Protein AF-A0A2G6EYN7-F1 (afdb_monomer_lite)

Secondary structure (DSSP, 8-state):
--HHHHHHHHHHHHHHHHHHHIIIIIHHHHHHHHHHHHHHHHTT--GGGTTSTHHHHHHHHHHHHH-TT-EEEETTTEEEE--S--S--TTTTSS--

Structure (mmCIF, N/CA/C/O backbone):
data_AF-A0A2G6EYN7-F1
#
_entry.id   AF-A0A2G6EYN7-F1
#
loop_
_atom_site.group_PDB
_atom_site.id
_atom_site.type_symbol
_atom_site.label_atom_id
_atom_site.label_alt_id
_atom_site.label_comp_id
_atom_site.label_asym_id
_atom_site.label_entity_id
_atom_site.label_seq_id
_atom_site.pdbx_PDB_ins_code
_atom_site.Cartn_x
_atom_site.Cartn_y
_atom_site.Cartn_z
_atom_site.occupancy
_atom_site.B_iso_or_equiv
_atom_site.auth_seq_id
_atom_site.auth_comp_id
_atom_site.auth_asym_id
_atom_site.auth_atom_id
_atom_site.pdbx_PDB_model_num
ATOM 1 N N . MET A 1 1 ? 28.462 -6.771 -36.468 1.00 52.75 1 MET A N 1
ATOM 2 C CA . MET A 1 1 ? 27.459 -6.221 -35.531 1.00 52.75 1 MET A CA 1
ATOM 3 C C . MET A 1 1 ? 28.182 -5.933 -34.234 1.00 52.75 1 MET A C 1
ATOM 5 O O . MET A 1 1 ? 28.514 -6.865 -33.512 1.00 52.75 1 MET A O 1
ATOM 9 N N . ASP A 1 2 ? 28.548 -4.672 -34.019 1.00 54.00 2 ASP A N 1
ATOM 10 C CA . ASP A 1 2 ? 29.436 -4.282 -32.928 1.00 54.00 2 ASP A CA 1
ATOM 11 C C . ASP A 1 2 ? 28.821 -4.565 -31.557 1.00 54.00 2 ASP A C 1
ATOM 13 O O . ASP A 1 2 ? 27.654 -4.264 -31.305 1.00 54.00 2 ASP A O 1
ATOM 17 N N . SER A 1 3 ? 29.651 -5.099 -30.658 1.00 61.66 3 SER A N 1
ATOM 18 C CA . SER A 1 3 ? 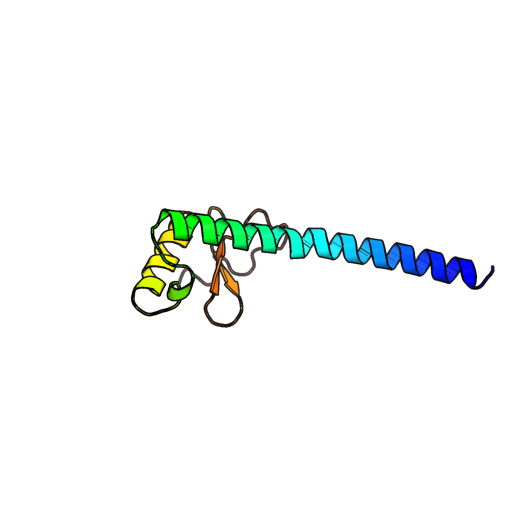29.366 -5.396 -29.242 1.00 61.66 3 SER A CA 1
ATOM 19 C C . SER A 1 3 ? 28.719 -4.224 -28.473 1.00 61.66 3 SER A C 1
ATOM 21 O O . SER A 1 3 ? 28.128 -4.408 -27.412 1.00 61.66 3 SER A O 1
ATOM 23 N N . SER A 1 4 ? 28.788 -3.005 -29.011 1.00 65.81 4 SER A N 1
ATOM 24 C CA . SER A 1 4 ? 28.122 -1.816 -28.472 1.00 65.81 4 SER A CA 1
ATOM 25 C C . SER A 1 4 ? 26.601 -1.809 -28.682 1.00 65.81 4 SER A C 1
ATOM 27 O O . SER A 1 4 ? 25.873 -1.380 -27.788 1.00 65.81 4 SER A O 1
ATOM 29 N N . TYR A 1 5 ? 26.085 -2.319 -29.806 1.00 68.94 5 TYR A N 1
ATOM 30 C CA . TYR A 1 5 ? 24.644 -2.280 -30.110 1.00 68.94 5 TYR A CA 1
ATOM 31 C C . TYR A 1 5 ? 23.833 -3.271 -29.264 1.00 68.94 5 TYR A C 1
ATOM 33 O O . TYR A 1 5 ? 22.712 -2.972 -28.844 1.00 68.94 5 TYR A O 1
ATOM 41 N N . THR A 1 6 ? 24.410 -4.432 -28.951 1.00 72.19 6 THR A N 1
ATOM 42 C CA . THR A 1 6 ? 23.803 -5.425 -28.050 1.00 72.19 6 THR A CA 1
ATOM 43 C C . THR A 1 6 ? 23.734 -4.928 -26.607 1.00 72.19 6 THR A C 1
ATOM 45 O O . THR A 1 6 ? 22.762 -5.199 -25.909 1.00 72.19 6 THR A O 1
ATOM 48 N N . LYS A 1 7 ? 24.711 -4.129 -26.159 1.00 75.00 7 LYS A N 1
ATOM 49 C CA . LYS A 1 7 ? 24.675 -3.500 -24.828 1.00 75.00 7 LYS A CA 1
ATOM 50 C C . LYS A 1 7 ? 23.578 -2.443 -24.735 1.00 75.00 7 LYS A C 1
ATOM 52 O O . LYS A 1 7 ? 22.816 -2.448 -23.776 1.00 75.00 7 LYS A O 1
ATOM 57 N N . ILE A 1 8 ? 23.469 -1.564 -25.732 1.00 81.81 8 ILE A N 1
ATOM 58 C CA . ILE A 1 8 ? 22.461 -0.490 -25.744 1.00 81.81 8 ILE A CA 1
ATOM 59 C C . ILE A 1 8 ? 21.041 -1.071 -25.753 1.00 81.81 8 ILE A C 1
ATOM 61 O O . ILE A 1 8 ? 20.191 -0.640 -24.979 1.00 81.81 8 ILE A O 1
ATOM 65 N N . THR A 1 9 ? 20.789 -2.088 -26.578 1.00 82.31 9 THR A N 1
ATOM 66 C CA . THR A 1 9 ? 19.479 -2.758 -26.630 1.00 82.31 9 THR A CA 1
ATOM 67 C C . THR A 1 9 ? 19.137 -3.478 -25.324 1.00 82.31 9 THR A C 1
ATOM 69 O O . THR A 1 9 ? 18.002 -3.368 -24.862 1.00 82.31 9 THR A O 1
ATOM 72 N N . ALA A 1 10 ? 20.108 -4.126 -24.671 1.00 84.69 10 ALA A N 1
ATOM 73 C CA . ALA A 1 10 ? 19.909 -4.727 -23.352 1.00 84.69 10 ALA A CA 1
ATOM 74 C C . ALA A 1 10 ? 19.534 -3.689 -22.276 1.00 84.69 10 ALA A C 1
ATOM 76 O O . ALA A 1 10 ? 18.631 -3.938 -21.479 1.00 84.69 10 ALA A O 1
ATOM 77 N N . TRP A 1 11 ? 20.160 -2.505 -22.280 1.00 87.94 11 TRP A N 1
ATOM 78 C CA . TRP A 1 11 ? 19.811 -1.416 -21.357 1.00 87.94 11 TRP A CA 1
ATOM 79 C C . TRP A 1 11 ? 18.395 -0.883 -21.580 1.00 87.94 11 TRP A C 1
ATOM 81 O O . TRP A 1 11 ? 17.668 -0.666 -20.613 1.00 87.94 11 TRP A O 1
ATOM 91 N N . ILE A 1 12 ? 17.976 -0.715 -22.836 1.00 88.12 12 ILE A N 1
ATOM 92 C CA . ILE A 1 12 ? 16.612 -0.274 -23.163 1.00 88.12 12 ILE A CA 1
ATOM 93 C C . ILE A 1 12 ? 15.587 -1.301 -22.668 1.00 88.12 12 ILE A C 1
ATOM 95 O O . ILE A 1 12 ? 14.607 -0.926 -22.026 1.00 88.12 12 ILE A O 1
ATOM 99 N N . PHE A 1 13 ? 15.833 -2.593 -22.905 1.00 86.75 13 PHE A N 1
ATOM 100 C CA . PHE A 1 13 ? 14.972 -3.664 -22.398 1.00 86.75 13 PHE A CA 1
ATOM 101 C C . PHE A 1 13 ? 14.908 -3.686 -20.870 1.00 86.75 13 PHE A C 1
ATOM 103 O O . PHE A 1 13 ? 13.828 -3.844 -20.307 1.00 86.75 13 PHE A O 1
ATOM 110 N N . PHE A 1 14 ? 16.040 -3.487 -20.196 1.00 88.88 14 PHE A N 1
ATOM 111 C CA . PHE A 1 14 ? 16.086 -3.421 -18.740 1.00 88.88 14 PHE A CA 1
ATOM 112 C C . PHE A 1 14 ? 15.267 -2.243 -18.194 1.00 88.88 14 PHE A C 1
ATOM 114 O O . PHE A 1 14 ? 14.449 -2.429 -17.298 1.00 88.88 14 PHE A O 1
ATOM 121 N N . ILE A 1 15 ? 15.413 -1.047 -18.776 1.00 89.88 15 ILE A N 1
ATOM 122 C CA . ILE A 1 15 ? 14.638 0.139 -18.380 1.00 89.88 15 ILE A CA 1
ATOM 123 C C . ILE A 1 15 ? 13.140 -0.088 -18.610 1.00 89.88 15 ILE A C 1
ATOM 125 O O . ILE A 1 15 ? 12.332 0.233 -17.738 1.00 89.88 15 ILE A O 1
ATOM 129 N N . ALA A 1 16 ? 12.763 -0.675 -19.749 1.00 86.00 16 ALA A N 1
ATOM 130 C CA . ALA A 1 16 ? 11.372 -1.003 -20.045 1.00 86.00 16 ALA A CA 1
ATOM 131 C C . ALA A 1 16 ? 10.792 -1.998 -19.026 1.00 86.00 16 ALA A C 1
ATOM 133 O O . ALA A 1 16 ? 9.689 -1.789 -18.523 1.00 86.00 16 ALA A O 1
ATOM 134 N N . LEU A 1 17 ? 11.550 -3.036 -18.659 1.00 88.38 17 LEU A N 1
ATOM 135 C CA . LEU A 1 17 ? 11.153 -3.994 -17.627 1.00 88.38 17 LEU A CA 1
ATOM 136 C C . LEU A 1 17 ? 10.965 -3.303 -16.268 1.00 88.38 17 LEU A C 1
ATOM 138 O O . LEU A 1 17 ? 9.944 -3.504 -15.613 1.00 88.38 17 LEU A O 1
ATOM 142 N N . CYS A 1 18 ? 11.911 -2.453 -15.859 1.00 86.06 18 CYS A N 1
ATOM 143 C CA . CYS A 1 18 ? 11.802 -1.677 -14.625 1.00 86.06 18 CYS A CA 1
ATOM 144 C C . CYS A 1 18 ? 10.561 -0.778 -14.618 1.00 86.06 18 CYS A C 1
ATOM 146 O O . CYS A 1 18 ? 9.903 -0.670 -13.586 1.00 86.06 18 CYS A O 1
ATOM 148 N N . PHE A 1 19 ? 10.219 -0.165 -15.754 1.00 86.06 19 PHE A N 1
ATOM 149 C CA . PHE A 1 19 ? 9.029 0.675 -15.872 1.00 86.06 19 PHE A CA 1
ATOM 150 C C . PHE A 1 19 ? 7.738 -0.132 -15.694 1.00 86.06 19 PHE A C 1
ATOM 152 O O . PHE A 1 19 ? 6.860 0.283 -14.942 1.00 86.06 19 PHE A O 1
ATOM 159 N N . VAL A 1 20 ? 7.646 -1.316 -16.311 1.00 82.25 20 VAL A N 1
ATOM 160 C CA . VAL A 1 20 ? 6.498 -2.222 -16.136 1.00 82.25 20 VAL A CA 1
ATOM 161 C C . VAL A 1 20 ? 6.368 -2.661 -14.678 1.00 82.25 20 VAL A C 1
ATOM 163 O O . VAL A 1 20 ? 5.273 -2.632 -14.127 1.00 82.25 20 VAL A O 1
ATOM 166 N N . VAL A 1 21 ? 7.476 -3.021 -14.022 1.00 80.25 21 VAL A N 1
ATOM 167 C CA . VAL A 1 21 ? 7.464 -3.395 -12.599 1.00 80.25 21 VAL A CA 1
ATOM 168 C C . VAL A 1 21 ? 7.038 -2.215 -11.721 1.00 80.25 21 VAL A C 1
ATOM 170 O O . VAL A 1 21 ? 6.242 -2.382 -10.7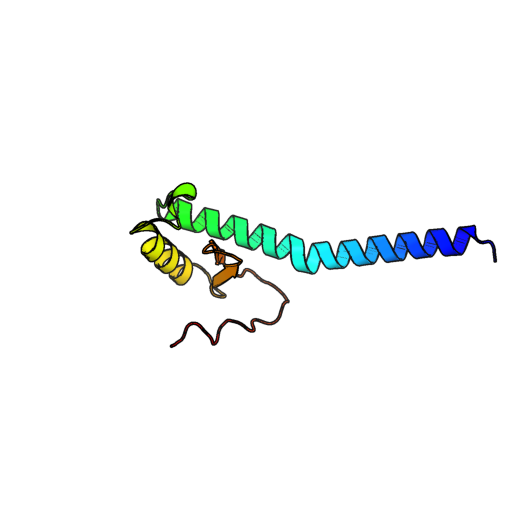97 1.00 80.25 21 VAL A O 1
ATOM 173 N N . PHE A 1 22 ? 7.532 -1.013 -12.010 1.00 78.44 22 PHE A N 1
ATOM 174 C CA . PHE A 1 22 ? 7.167 0.188 -11.267 1.00 78.44 22 PHE A CA 1
ATOM 175 C C . PHE A 1 22 ? 5.669 0.500 -11.383 1.00 78.44 22 PHE A C 1
ATOM 177 O O . PHE A 1 22 ? 5.005 0.707 -10.365 1.00 78.44 22 PHE A O 1
ATOM 184 N N . ASP A 1 23 ? 5.125 0.496 -12.599 1.00 78.62 23 ASP A N 1
ATOM 185 C CA . ASP A 1 23 ? 3.716 0.816 -12.830 1.00 78.62 23 ASP A CA 1
ATOM 186 C C . ASP A 1 23 ? 2.782 -0.284 -12.291 1.00 78.62 23 ASP A C 1
ATOM 188 O O . ASP A 1 23 ? 1.772 0.028 -11.664 1.00 78.62 23 ASP A O 1
ATOM 192 N N . ALA A 1 24 ? 3.156 -1.562 -12.428 1.00 71.31 24 ALA A N 1
ATOM 193 C CA . ALA A 1 24 ? 2.324 -2.685 -11.993 1.00 71.31 24 ALA A CA 1
ATOM 194 C C . ALA A 1 24 ? 2.369 -2.969 -10.481 1.00 71.31 24 ALA A C 1
ATOM 196 O O . ALA A 1 24 ? 1.392 -3.489 -9.945 1.00 71.31 24 ALA A O 1
ATOM 197 N N . PHE A 1 25 ? 3.470 -2.657 -9.785 1.00 70.50 25 PHE A N 1
ATOM 198 C CA . PHE A 1 25 ? 3.639 -3.019 -8.368 1.00 70.50 25 PHE A CA 1
ATOM 199 C C . PHE A 1 25 ? 3.844 -1.814 -7.452 1.00 70.50 25 PHE A C 1
ATOM 201 O O . PHE A 1 25 ? 3.170 -1.695 -6.431 1.00 70.50 25 PHE A O 1
ATOM 208 N N . VAL A 1 26 ? 4.747 -0.894 -7.801 1.00 74.38 26 VAL A N 1
ATOM 209 C CA . VAL A 1 26 ? 5.127 0.209 -6.899 1.00 74.38 26 VAL A CA 1
ATOM 210 C C . VAL A 1 26 ? 4.019 1.254 -6.809 1.00 74.38 26 VAL A C 1
ATOM 212 O O . VAL A 1 26 ? 3.659 1.700 -5.719 1.00 74.38 26 VAL A O 1
ATOM 215 N N . ARG A 1 27 ? 3.443 1.628 -7.952 1.00 73.94 27 ARG A N 1
ATOM 216 C CA . ARG A 1 27 ? 2.381 2.632 -8.036 1.00 73.94 27 ARG A CA 1
ATOM 217 C C . ARG A 1 27 ? 1.094 2.239 -7.290 1.00 73.94 27 ARG A C 1
ATOM 219 O O . ARG A 1 27 ? 0.647 3.048 -6.471 1.00 73.94 27 ARG A O 1
ATOM 226 N N . PRO A 1 28 ? 0.504 1.041 -7.492 1.00 70.69 28 PRO A N 1
ATOM 227 C CA . PRO A 1 28 ? -0.689 0.642 -6.743 1.00 70.69 28 PRO A CA 1
ATOM 228 C C . PRO A 1 28 ? -0.397 0.472 -5.250 1.00 70.69 28 PRO A C 1
ATOM 230 O O . PRO A 1 28 ? -1.239 0.819 -4.424 1.00 70.69 28 PRO A O 1
ATOM 233 N N . TYR A 1 29 ? 0.810 0.026 -4.884 1.00 72.31 29 TYR A N 1
ATOM 234 C CA . TYR A 1 29 ? 1.214 -0.079 -3.483 1.00 72.31 29 TYR A CA 1
ATOM 235 C C . TYR A 1 29 ? 1.285 1.289 -2.787 1.00 72.31 29 TYR A C 1
ATOM 237 O O . TYR A 1 29 ? 0.728 1.479 -1.704 1.00 72.31 29 TYR A O 1
ATOM 245 N N . ALA A 1 30 ? 1.909 2.282 -3.426 1.00 75.19 30 ALA A N 1
ATOM 246 C CA . ALA A 1 30 ? 1.971 3.640 -2.891 1.00 75.19 30 ALA A CA 1
ATOM 247 C C . ALA A 1 30 ? 0.571 4.263 -2.739 1.00 75.19 30 ALA A C 1
ATOM 249 O O . ALA A 1 30 ? 0.293 4.922 -1.733 1.00 75.19 30 ALA A O 1
ATOM 250 N N . ALA A 1 31 ? -0.324 4.011 -3.700 1.00 76.12 31 ALA A N 1
ATOM 251 C CA . ALA A 1 31 ? -1.712 4.454 -3.629 1.00 76.12 31 ALA A CA 1
ATOM 252 C C . ALA A 1 31 ? -2.449 3.800 -2.444 1.00 76.12 31 ALA A C 1
ATOM 254 O O . ALA A 1 31 ? -3.003 4.513 -1.606 1.00 76.12 31 ALA A O 1
ATOM 255 N N . ALA A 1 32 ? -2.386 2.466 -2.324 1.00 78.25 32 ALA A N 1
ATOM 256 C CA . ALA A 1 32 ? -2.949 1.675 -1.221 1.00 78.25 32 ALA A CA 1
ATOM 257 C C . ALA A 1 32 ? -2.534 2.198 0.154 1.00 78.25 32 ALA A C 1
ATOM 259 O O . ALA A 1 32 ? -3.357 2.371 1.064 1.00 78.25 32 ALA A O 1
ATOM 260 N N . TYR A 1 33 ? -1.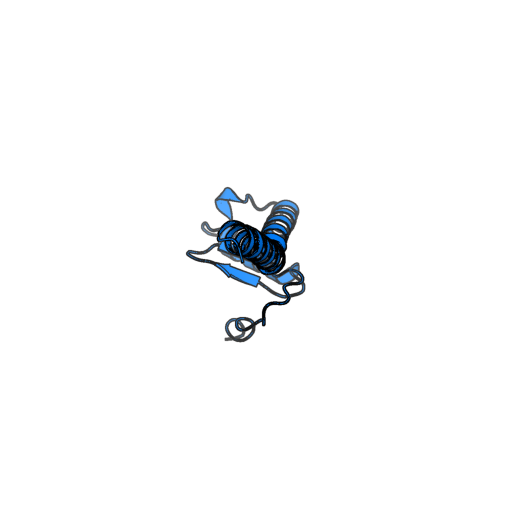249 2.503 0.297 1.00 79.88 33 TYR A N 1
ATOM 261 C CA . TYR A 1 33 ? -0.700 3.034 1.529 1.00 79.88 33 TYR A CA 1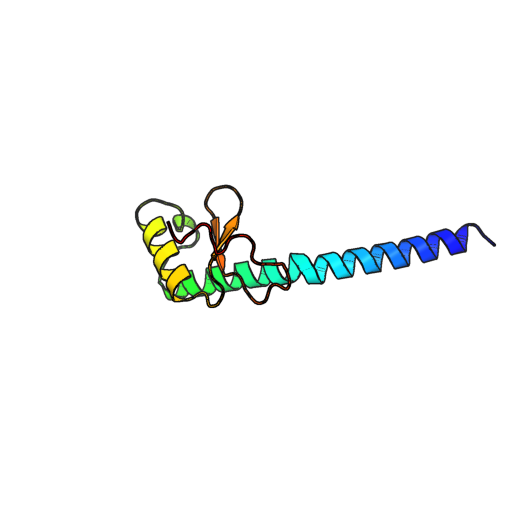
ATOM 262 C C . TYR A 1 33 ? -1.211 4.449 1.844 1.00 79.88 33 TYR A C 1
ATOM 264 O O . TYR A 1 33 ? -1.568 4.735 2.991 1.00 79.88 33 TYR A O 1
ATOM 272 N N . GLY A 1 34 ? -1.297 5.323 0.837 1.00 82.44 34 GLY A N 1
ATOM 273 C CA . GLY A 1 34 ? -1.839 6.675 0.983 1.00 82.44 34 GLY A CA 1
ATOM 274 C C . GLY A 1 34 ? -3.296 6.684 1.450 1.00 82.44 34 GLY A C 1
ATOM 275 O O . GLY A 1 34 ? -3.638 7.387 2.403 1.00 82.44 34 GLY A O 1
ATOM 276 N N . GLU A 1 35 ? -4.136 5.846 0.846 1.00 83.56 35 GLU A N 1
ATOM 277 C CA . GLU A 1 35 ? -5.567 5.796 1.160 1.00 83.56 35 GLU A CA 1
ATOM 278 C C . GLU A 1 35 ? -5.842 5.226 2.552 1.00 83.56 35 GLU A C 1
ATOM 280 O O . GLU A 1 35 ? -6.640 5.768 3.316 1.00 83.56 35 GLU A O 1
ATOM 285 N N . THR A 1 36 ? -5.098 4.190 2.940 1.00 85.25 36 THR A N 1
ATOM 286 C CA . THR A 1 36 ? -5.158 3.624 4.295 1.00 85.25 36 THR A CA 1
ATOM 287 C C . THR A 1 36 ? -4.873 4.696 5.349 1.00 85.25 36 THR A C 1
ATOM 289 O O . THR A 1 36 ? -5.582 4.802 6.351 1.00 85.25 36 THR A O 1
ATOM 292 N N . LYS A 1 37 ? -3.850 5.533 5.121 1.00 86.25 37 LYS A N 1
ATOM 293 C CA . LYS A 1 37 ? -3.529 6.648 6.022 1.00 86.25 37 LYS A CA 1
ATOM 294 C C . LYS A 1 37 ? -4.641 7.688 6.066 1.00 86.25 37 LYS A C 1
ATOM 296 O O . LYS A 1 37 ? -4.949 8.169 7.155 1.00 86.25 37 LYS A O 1
ATOM 301 N N . ARG A 1 38 ? -5.229 8.031 4.915 1.00 86.69 38 ARG A N 1
ATOM 302 C CA . ARG A 1 38 ? -6.346 8.980 4.824 1.00 86.69 38 ARG A CA 1
ATOM 303 C C . ARG A 1 38 ? -7.537 8.500 5.655 1.00 86.69 38 ARG A C 1
ATOM 305 O O . ARG A 1 38 ? -7.970 9.219 6.549 1.00 86.69 38 ARG A O 1
ATOM 312 N N . ILE A 1 39 ? -7.970 7.259 5.443 1.00 87.81 39 ILE A N 1
ATOM 313 C CA . ILE A 1 39 ? -9.110 6.645 6.137 1.00 87.81 39 ILE A CA 1
ATOM 314 C C . ILE A 1 39 ? -8.879 6.561 7.654 1.00 87.81 39 ILE A C 1
ATOM 316 O O . ILE A 1 39 ? -9.746 6.939 8.441 1.00 87.81 39 ILE A O 1
ATOM 320 N N . LEU A 1 40 ? -7.701 6.100 8.093 1.00 87.81 40 LEU A N 1
ATOM 321 C CA . LEU A 1 40 ? -7.397 6.018 9.528 1.00 87.81 40 LEU A CA 1
ATOM 322 C C . LEU A 1 40 ? -7.348 7.403 10.182 1.00 87.81 40 LEU A C 1
ATOM 324 O O . LEU A 1 40 ? -7.829 7.565 11.305 1.00 87.81 40 LEU A O 1
ATOM 328 N N . LYS A 1 41 ? -6.817 8.408 9.477 1.00 89.12 41 LYS A N 1
ATOM 329 C CA . LYS A 1 41 ? -6.786 9.793 9.953 1.00 89.12 41 LYS A CA 1
ATOM 330 C C . LYS A 1 41 ? -8.196 10.375 10.082 1.00 89.12 41 LYS A C 1
ATOM 332 O O . LYS A 1 41 ? -8.489 10.995 11.098 1.00 89.12 41 LYS A O 1
ATOM 337 N N . GLU A 1 42 ? -9.068 10.138 9.104 1.00 88.75 42 GLU A N 1
ATOM 338 C CA . GLU A 1 42 ? -10.479 10.556 9.141 1.00 88.75 42 GLU A CA 1
ATOM 339 C C . GLU A 1 42 ? -11.242 9.917 10.309 1.00 88.75 42 GLU A C 1
ATOM 341 O O . GLU A 1 42 ? -12.065 10.567 10.951 1.00 88.75 42 GLU A O 1
ATOM 346 N N . ALA A 1 43 ? -10.902 8.679 10.669 1.00 86.88 43 ALA A N 1
ATOM 347 C CA . ALA A 1 43 ? -11.469 7.992 11.825 1.00 86.88 43 ALA A CA 1
ATOM 348 C C . ALA A 1 43 ? -10.815 8.345 13.177 1.00 86.88 43 ALA A C 1
ATOM 350 O O . ALA A 1 43 ? -11.129 7.710 14.188 1.00 86.88 43 ALA A O 1
ATOM 351 N N . ASN A 1 44 ? -9.924 9.345 13.222 1.00 89.12 44 ASN A N 1
ATOM 352 C CA . ASN A 1 44 ? -9.150 9.739 14.406 1.00 89.12 44 ASN A CA 1
ATOM 353 C C . ASN A 1 44 ? -8.306 8.597 15.011 1.00 89.12 44 ASN A C 1
ATOM 355 O O . ASN A 1 44 ? -8.115 8.523 16.227 1.00 89.12 44 ASN A O 1
ATOM 359 N N . ILE A 1 45 ? -7.788 7.694 14.174 1.00 86.25 45 ILE A N 1
ATOM 360 C CA . ILE A 1 45 ? -6.908 6.602 14.599 1.00 86.25 45 ILE A CA 1
ATOM 361 C C . ILE A 1 45 ? -5.449 7.004 14.334 1.00 86.25 45 ILE A C 1
ATOM 363 O O . ILE A 1 45 ? -5.059 7.181 13.177 1.00 86.25 45 ILE A O 1
ATOM 367 N N . PRO A 1 46 ? -4.604 7.123 15.375 1.00 84.88 46 PRO A N 1
ATOM 368 C CA . PRO A 1 46 ? -3.187 7.398 15.184 1.00 84.88 46 PRO A CA 1
ATOM 369 C C . PRO A 1 46 ? -2.496 6.217 14.493 1.00 84.88 46 PRO A C 1
ATOM 371 O O . PRO A 1 46 ? -2.575 5.080 14.960 1.00 84.88 46 PRO A O 1
ATOM 374 N N . ILE A 1 47 ? -1.779 6.503 13.400 1.00 81.19 47 ILE A N 1
ATOM 375 C CA . ILE A 1 47 ? -1.116 5.496 12.549 1.00 81.19 47 ILE A CA 1
ATOM 376 C C . ILE A 1 47 ? -0.121 4.657 13.365 1.00 81.19 47 ILE A C 1
ATOM 378 O O . ILE A 1 47 ? -0.090 3.441 13.210 1.00 81.19 47 ILE A O 1
ATOM 382 N N . GLU A 1 48 ? 0.606 5.285 14.292 1.00 82.81 48 GLU A N 1
ATOM 383 C CA . GLU A 1 48 ? 1.562 4.641 15.211 1.00 82.81 48 GLU A CA 1
ATOM 384 C C . GLU A 1 48 ? 0.910 3.549 16.082 1.00 82.81 48 GLU A C 1
ATOM 386 O O . GLU A 1 48 ? 1.551 2.581 16.477 1.00 82.81 48 GLU A O 1
ATOM 391 N N . LYS A 1 49 ? -0.386 3.697 16.396 1.00 80.94 49 LYS A N 1
ATOM 392 C CA . LYS A 1 49 ? -1.132 2.787 17.281 1.00 80.94 49 LYS A CA 1
ATOM 393 C C . LYS A 1 49 ? -2.086 1.870 16.523 1.00 80.94 49 LYS A C 1
ATOM 395 O O . LYS A 1 49 ? -2.775 1.070 17.151 1.00 80.94 49 LYS A O 1
ATOM 400 N N . LYS A 1 50 ? -2.127 1.937 15.184 1.00 75.81 50 LYS A N 1
ATOM 401 C CA . LYS A 1 50 ? -3.094 1.197 14.348 1.00 75.81 50 LYS A CA 1
ATOM 402 C C . LYS A 1 50 ? -3.089 -0.318 14.594 1.00 75.81 50 LYS A C 1
ATOM 404 O O . LYS A 1 50 ? -4.113 -0.959 14.382 1.00 75.81 50 LYS A O 1
ATOM 409 N N . ALA A 1 51 ? -1.952 -0.874 15.023 1.00 75.69 51 ALA A N 1
ATOM 410 C CA . ALA A 1 51 ? -1.751 -2.303 15.266 1.00 75.69 51 ALA A CA 1
ATOM 411 C C . ALA A 1 51 ? -1.792 -2.701 16.758 1.00 75.69 51 ALA A C 1
ATOM 413 O O . ALA A 1 51 ? -1.705 -3.887 17.072 1.00 75.69 51 ALA A O 1
ATOM 414 N N . SER A 1 52 ? -1.933 -1.743 17.683 1.00 79.81 52 SER A N 1
ATOM 415 C CA . SER A 1 52 ? -1.827 -1.983 19.129 1.00 79.81 52 SER A CA 1
ATOM 416 C C . SER A 1 52 ? -3.185 -1.996 19.834 1.00 79.81 52 SER A C 1
ATOM 418 O O . SER A 1 52 ? -3.972 -1.062 19.668 1.00 79.81 52 SER A O 1
ATOM 420 N N . GLY A 1 53 ? -3.423 -3.010 20.673 1.00 82.06 53 GLY A N 1
ATOM 421 C CA . GLY A 1 53 ? -4.581 -3.082 21.577 1.00 82.06 53 GLY A CA 1
ATOM 422 C C . GLY A 1 53 ? -5.925 -2.857 20.875 1.00 82.06 53 GLY A C 1
ATOM 423 O O . GLY A 1 53 ? -6.167 -3.389 19.790 1.00 82.06 53 GLY A O 1
ATOM 424 N N . ASP A 1 54 ? -6.771 -2.021 21.476 1.00 83.25 54 ASP A N 1
ATOM 425 C CA . ASP A 1 54 ? -8.133 -1.721 21.002 1.00 83.25 54 ASP A CA 1
ATOM 426 C C . ASP A 1 54 ? -8.164 -1.025 19.632 1.00 83.25 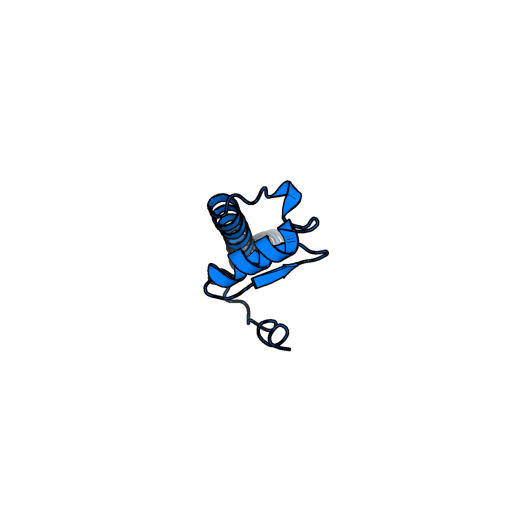54 ASP A C 1
ATOM 428 O O . ASP A 1 54 ? -9.105 -1.185 18.849 1.00 83.25 54 ASP A O 1
ATOM 432 N N . TYR A 1 55 ? -7.102 -0.289 19.289 1.00 82.19 55 TYR A N 1
ATOM 433 C CA . TYR A 1 55 ? -6.998 0.384 17.994 1.00 82.19 55 TYR A CA 1
ATOM 434 C C . TYR A 1 55 ? -6.886 -0.600 16.834 1.00 82.19 55 TYR A C 1
ATOM 436 O O . TYR A 1 55 ? -7.263 -0.240 15.724 1.00 82.19 55 TYR A O 1
ATOM 444 N N . ARG A 1 56 ? -6.434 -1.838 17.075 1.00 81.12 56 ARG A N 1
ATOM 445 C CA . ARG A 1 56 ? -6.335 -2.873 16.040 1.00 81.12 56 ARG A CA 1
ATOM 446 C C . ARG A 1 56 ? -7.701 -3.291 15.506 1.00 81.12 56 ARG A C 1
ATOM 448 O O . ARG A 1 56 ? -7.888 -3.390 14.300 1.00 81.12 56 ARG A O 1
ATOM 455 N N . GLN A 1 57 ? -8.665 -3.548 16.386 1.00 82.56 57 GLN A N 1
ATOM 456 C CA . GLN A 1 57 ? -10.010 -3.925 15.942 1.00 82.56 57 GLN A CA 1
ATOM 457 C C . GLN A 1 57 ? -10.710 -2.742 15.274 1.00 82.56 57 GLN A C 1
ATOM 459 O O . GLN A 1 57 ? -11.354 -2.900 14.238 1.00 82.56 57 GLN A O 1
ATOM 464 N N . ARG A 1 58 ? -10.517 -1.539 15.824 1.00 84.56 58 ARG A N 1
ATOM 465 C CA . ARG A 1 58 ? -11.106 -0.317 15.278 1.00 84.56 58 ARG A CA 1
ATOM 466 C C . ARG A 1 58 ? -10.530 0.046 13.909 1.00 84.56 58 ARG A C 1
ATOM 468 O O . ARG A 1 58 ? -11.289 0.428 13.026 1.00 84.56 58 ARG A O 1
ATOM 475 N N . SER A 1 59 ? -9.220 -0.104 13.711 1.00 84.62 59 SER A N 1
ATOM 476 C CA . SER A 1 59 ? -8.569 0.150 12.422 1.00 84.62 59 SER A CA 1
ATOM 477 C C . SER A 1 59 ? -9.063 -0.825 11.357 1.00 84.62 59 SER A C 1
ATOM 479 O O . SER A 1 59 ? -9.426 -0.382 10.272 1.00 84.62 59 SER A O 1
ATOM 481 N N . ILE A 1 60 ? -9.185 -2.116 11.686 1.00 83.31 60 ILE A N 1
ATOM 482 C CA . ILE A 1 60 ? -9.766 -3.127 10.790 1.00 83.31 60 ILE A CA 1
ATOM 483 C C . ILE A 1 60 ? -11.205 -2.766 10.417 1.00 83.31 60 ILE A C 1
ATOM 485 O O . ILE A 1 60 ? -11.530 -2.757 9.235 1.00 83.31 60 ILE A O 1
ATOM 489 N N . ALA A 1 61 ? -12.056 -2.447 11.396 1.00 84.56 61 ALA A N 1
ATOM 490 C CA . ALA A 1 61 ? -13.465 -2.148 11.149 1.00 84.56 61 ALA A CA 1
ATOM 491 C C . ALA A 1 61 ? -13.651 -0.909 10.258 1.00 84.56 61 ALA A C 1
ATOM 493 O O . ALA A 1 61 ? -14.436 -0.934 9.312 1.00 84.56 61 ALA A O 1
ATOM 494 N N . VAL A 1 62 ? -12.896 0.159 10.526 1.00 87.00 62 VAL A N 1
ATOM 495 C CA . VAL A 1 62 ? -12.932 1.390 9.725 1.00 87.00 62 VAL A CA 1
ATOM 496 C C . VAL A 1 62 ? -12.432 1.132 8.308 1.00 87.00 62 VAL A C 1
ATOM 498 O O . VAL A 1 62 ? -13.084 1.533 7.347 1.00 87.00 62 VAL A O 1
ATOM 501 N N . LEU A 1 63 ? -11.288 0.458 8.166 1.00 85.62 63 LEU A N 1
ATOM 502 C CA . LEU A 1 63 ? -10.728 0.157 6.854 1.00 85.62 63 LEU A CA 1
ATOM 503 C C . LEU A 1 63 ? -11.667 -0.767 6.061 1.00 85.62 63 LEU A C 1
ATOM 505 O O . LEU A 1 63 ? -11.925 -0.506 4.894 1.00 85.62 63 LEU A O 1
ATOM 509 N N . ALA A 1 64 ? -12.267 -1.781 6.686 1.00 82.00 64 ALA A N 1
ATOM 510 C CA . ALA A 1 64 ? -13.235 -2.661 6.029 1.00 82.00 64 ALA A CA 1
ATOM 511 C C . ALA A 1 64 ? -14.500 -1.916 5.568 1.00 82.00 64 ALA A C 1
ATOM 513 O O . ALA A 1 64 ? -15.043 -2.236 4.515 1.00 82.00 64 ALA A O 1
ATOM 514 N N . ALA A 1 65 ? -14.953 -0.913 6.326 1.00 84.00 65 ALA A N 1
ATOM 515 C CA . ALA A 1 65 ? -16.124 -0.117 5.970 1.00 84.00 65 ALA A CA 1
ATOM 516 C C . ALA A 1 65 ? -15.861 0.882 4.828 1.00 84.00 65 ALA A C 1
ATOM 518 O O . ALA A 1 65 ? -16.794 1.257 4.123 1.00 84.00 65 ALA A O 1
ATOM 519 N N . GLN A 1 66 ? -14.615 1.337 4.663 1.00 83.69 66 GLN A N 1
ATOM 520 C CA . GLN A 1 66 ? -14.253 2.410 3.727 1.00 83.69 66 GLN A CA 1
ATOM 521 C C . GLN A 1 66 ? -13.507 1.912 2.474 1.00 83.69 66 GLN A C 1
ATOM 523 O O . GLN A 1 66 ? -13.559 2.569 1.435 1.00 83.69 66 GLN A O 1
ATOM 528 N N . CYS A 1 67 ? -12.823 0.761 2.516 1.00 80.94 67 CYS A N 1
ATOM 529 C CA . CYS A 1 67 ? -12.105 0.236 1.351 1.00 80.94 67 CYS A CA 1
ATOM 530 C C . CYS A 1 67 ? -13.065 -0.473 0.373 1.00 80.94 67 CYS A C 1
ATOM 532 O O . CYS A 1 67 ? -13.623 -1.526 0.677 1.00 80.94 67 CYS A O 1
ATOM 534 N N . LYS A 1 68 ? -13.174 0.044 -0.857 1.00 70.94 68 LYS A N 1
ATOM 535 C CA . LYS A 1 68 ? -14.061 -0.478 -1.917 1.00 70.94 68 LYS A CA 1
ATOM 536 C C . LYS A 1 68 ? -13.732 -1.904 -2.394 1.00 70.94 68 LYS A C 1
ATOM 538 O O . LYS A 1 68 ? -14.647 -2.673 -2.663 1.00 70.94 68 LYS A O 1
ATOM 543 N N . ASN A 1 69 ? -12.447 -2.258 -2.497 1.00 69.81 69 ASN A N 1
ATOM 544 C CA . ASN A 1 69 ? -11.992 -3.554 -3.035 1.00 69.81 69 ASN A CA 1
ATOM 545 C C . ASN A 1 69 ? -11.423 -4.490 -1.948 1.00 69.81 69 ASN A C 1
ATOM 547 O O . ASN A 1 69 ? -10.719 -5.454 -2.251 1.00 69.81 69 ASN A O 1
ATOM 551 N N . GLY A 1 70 ? -11.716 -4.205 -0.677 1.00 70.81 70 GLY A N 1
ATOM 552 C CA . GLY A 1 70 ? -11.242 -4.988 0.460 1.00 70.81 70 GLY A CA 1
ATOM 553 C C . GLY A 1 70 ? -9.847 -4.604 0.960 1.00 70.81 70 GLY A C 1
ATOM 554 O O . GLY A 1 70 ? -9.279 -3.567 0.605 1.00 70.81 70 GLY A O 1
ATOM 555 N N . LEU A 1 71 ? -9.324 -5.451 1.848 1.00 75.44 71 LEU A N 1
ATOM 556 C CA . LEU A 1 71 ? -8.086 -5.228 2.591 1.00 75.44 71 LEU A CA 1
ATOM 557 C C . LEU A 1 71 ? -7.023 -6.243 2.183 1.00 75.44 71 LEU A C 1
ATOM 559 O O . LEU A 1 71 ? -7.305 -7.437 2.107 1.00 75.44 71 LEU A O 1
ATOM 563 N N . ASN A 1 72 ? -5.792 -5.775 1.992 1.00 74.19 72 ASN A N 1
ATOM 564 C CA . ASN A 1 72 ? -4.616 -6.628 1.895 1.00 74.19 72 ASN A CA 1
ATOM 565 C C . ASN A 1 72 ? -3.832 -6.584 3.208 1.00 74.19 72 ASN A C 1
ATOM 567 O O . ASN A 1 72 ? -3.736 -5.537 3.854 1.00 74.19 72 ASN A O 1
ATOM 571 N N . ARG A 1 73 ? -3.267 -7.726 3.595 1.00 70.62 73 ARG A N 1
ATOM 572 C CA . ARG A 1 73 ? -2.449 -7.868 4.797 1.00 70.62 73 ARG A CA 1
ATOM 573 C C . ARG A 1 73 ? -1.039 -8.236 4.371 1.00 70.62 73 ARG A C 1
ATOM 575 O O . ARG A 1 73 ? -0.811 -9.360 3.933 1.00 70.62 73 ARG A O 1
ATOM 582 N N . GLU A 1 74 ? -0.111 -7.300 4.514 1.00 66.44 74 GLU A N 1
ATOM 583 C CA . GLU A 1 74 ? 1.305 -7.576 4.285 1.00 66.44 74 GLU A CA 1
ATOM 584 C C . GLU A 1 74 ? 2.005 -7.903 5.613 1.00 66.44 74 GLU A C 1
ATOM 586 O O . GLU A 1 74 ? 1.449 -7.699 6.697 1.00 66.44 74 GLU A O 1
ATOM 591 N N . SER A 1 75 ? 3.182 -8.525 5.512 1.00 49.00 75 SER A N 1
ATOM 592 C CA . SER A 1 75 ? 3.981 -9.103 6.598 1.00 49.00 75 SER A CA 1
ATOM 593 C C . SER A 1 75 ? 3.823 -8.397 7.957 1.00 49.00 75 SER A C 1
ATOM 595 O O . SER A 1 75 ? 4.028 -7.194 8.095 1.00 49.00 75 SER A O 1
ATOM 597 N N . SER A 1 76 ? 3.501 -9.189 8.987 1.00 53.03 76 SER A N 1
ATOM 598 C CA . SER A 1 76 ? 3.430 -8.800 10.406 1.00 53.03 76 SER A CA 1
ATOM 599 C C . SER A 1 76 ? 2.488 -7.634 10.761 1.00 53.03 76 SER A C 1
ATOM 601 O O . SER A 1 76 ? 2.891 -6.672 11.399 1.00 53.03 76 SER A O 1
ATOM 603 N N . TYR A 1 77 ? 1.189 -7.812 10.489 1.00 57.66 77 TYR A N 1
ATOM 604 C CA . TYR A 1 77 ? 0.059 -7.078 11.108 1.00 57.66 77 TYR A CA 1
ATOM 605 C C . TYR A 1 77 ? -0.361 -5.748 10.470 1.00 57.66 77 TYR A C 1
ATOM 607 O O . TYR A 1 77 ? -1.340 -5.163 10.941 1.00 57.66 77 TYR A O 1
ATOM 615 N N . GLU A 1 78 ? 0.277 -5.303 9.389 1.00 67.12 78 GLU A N 1
ATOM 616 C CA . GLU A 1 78 ? -0.182 -4.110 8.675 1.00 67.12 78 GLU A CA 1
ATOM 617 C C . GLU A 1 78 ? -1.296 -4.440 7.668 1.00 67.12 78 GLU A C 1
ATOM 619 O O . GLU A 1 78 ? -1.223 -5.412 6.914 1.00 67.12 78 GLU A O 1
ATOM 624 N N . LEU A 1 79 ? -2.368 -3.643 7.702 1.00 74.56 79 LEU A N 1
ATOM 625 C CA . LEU A 1 79 ? -3.516 -3.740 6.800 1.00 74.56 79 LEU A CA 1
ATOM 626 C C . LEU A 1 79 ? -3.556 -2.514 5.896 1.00 74.56 79 LEU A C 1
ATOM 628 O O . LEU A 1 79 ? -3.382 -1.393 6.379 1.00 74.56 79 LEU A O 1
ATOM 632 N N . HIS A 1 80 ? -3.841 -2.738 4.616 1.00 75.69 80 HIS A N 1
ATOM 633 C CA . HIS A 1 80 ? -3.909 -1.696 3.597 1.00 75.69 80 HIS A CA 1
ATOM 634 C C . HIS A 1 80 ? -5.156 -1.859 2.720 1.00 75.69 80 HIS A C 1
ATOM 636 O O . HIS A 1 80 ? -5.562 -2.985 2.433 1.00 75.69 80 HIS A O 1
ATOM 642 N N . CYS A 1 81 ? -5.748 -0.755 2.255 1.00 78.75 81 CYS A N 1
ATOM 643 C CA . CYS A 1 81 ? -6.784 -0.811 1.220 1.00 78.75 81 CYS A CA 1
ATOM 644 C C . CYS A 1 81 ? -6.201 -1.314 -0.100 1.00 78.75 81 CYS A C 1
ATOM 646 O O . CYS A 1 81 ? -5.180 -0.808 -0.557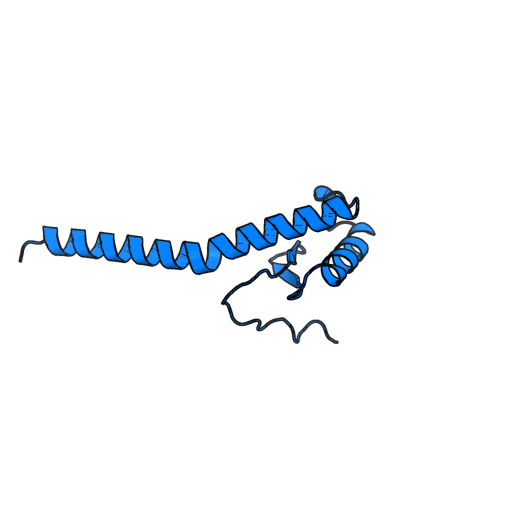 1.00 78.75 81 CYS A O 1
ATOM 648 N N . VAL A 1 82 ? -6.896 -2.232 -0.768 1.00 74.69 82 VAL A N 1
ATOM 649 C CA . VAL A 1 82 ? -6.591 -2.572 -2.162 1.00 74.69 82 VAL A CA 1
ATOM 650 C C . VAL A 1 82 ? -7.221 -1.509 -3.061 1.00 74.69 82 VAL A C 1
ATOM 652 O O . VAL A 1 82 ? -8.437 -1.329 -3.043 1.00 74.69 82 VAL A O 1
ATOM 655 N N . ILE A 1 83 ? -6.419 -0.791 -3.847 1.00 69.81 83 ILE A N 1
ATOM 656 C CA . ILE A 1 83 ? -6.909 0.220 -4.800 1.00 69.81 83 ILE A CA 1
ATOM 657 C C . ILE A 1 83 ? -6.488 -0.203 -6.196 1.00 69.81 83 ILE A C 1
ATOM 659 O O . ILE A 1 83 ? -5.308 -0.490 -6.374 1.00 69.81 83 ILE A O 1
ATOM 663 N N . ASP A 1 84 ? -7.456 -0.272 -7.122 1.00 57.03 84 ASP A N 1
ATOM 664 C CA . ASP A 1 84 ? -7.331 -0.513 -8.574 1.00 57.03 84 ASP A CA 1
ATOM 665 C C . ASP A 1 84 ? -6.038 -1.220 -9.014 1.00 57.03 84 ASP A C 1
ATOM 667 O O . ASP A 1 84 ? -5.306 -0.779 -9.897 1.00 57.03 84 ASP A O 1
ATOM 671 N N . SER A 1 85 ? -5.756 -2.344 -8.356 1.00 49.16 85 SER A N 1
ATOM 672 C CA . SER A 1 85 ? -4.615 -3.195 -8.642 1.00 49.16 85 SER A CA 1
ATOM 673 C C . SER A 1 85 ? -5.024 -4.146 -9.764 1.00 49.16 85 SER A C 1
ATOM 675 O O . SER A 1 85 ? -5.981 -4.901 -9.574 1.00 49.16 85 SER A O 1
ATOM 677 N N . PRO A 1 86 ? -4.308 -4.184 -10.901 1.00 49.00 86 PRO A N 1
ATOM 678 C CA . PRO A 1 86 ? -4.559 -5.174 -11.947 1.00 49.00 86 PRO A CA 1
ATOM 679 C C . PRO A 1 86 ? -4.166 -6.601 -11.520 1.00 49.00 86 PRO A C 1
ATOM 681 O O . PRO A 1 86 ? -4.397 -7.550 -12.268 1.00 49.00 86 PRO A O 1
ATOM 684 N N . LEU A 1 87 ? -3.563 -6.781 -10.337 1.00 48.00 87 LEU A N 1
ATOM 685 C CA . LEU A 1 87 ? -3.172 -8.097 -9.835 1.00 48.00 87 LEU A CA 1
ATOM 686 C C . LEU A 1 87 ? -4.395 -8.896 -9.353 1.00 48.00 87 LEU A C 1
ATOM 688 O O . LEU A 1 87 ? -5.249 -8.350 -8.647 1.00 48.00 87 LEU A O 1
ATOM 692 N N . PRO A 1 88 ? -4.477 -10.197 -9.688 1.00 42.41 88 PRO A N 1
ATOM 693 C CA . PRO A 1 88 ? -5.607 -11.035 -9.325 1.00 42.41 88 PRO A CA 1
ATOM 694 C C . PRO A 1 88 ? -5.716 -11.175 -7.800 1.00 42.41 88 PRO A C 1
ATOM 696 O O . PRO A 1 88 ? -4.800 -11.615 -7.110 1.00 42.41 88 PRO A O 1
ATOM 699 N N . TYR A 1 89 ? -6.892 -10.802 -7.306 1.00 50.12 89 TYR A N 1
ATOM 700 C CA . TYR A 1 89 ? -7.386 -10.775 -5.930 1.00 50.12 89 TYR A CA 1
ATOM 701 C C . TYR A 1 89 ? -7.461 -12.171 -5.267 1.00 50.12 89 TYR A C 1
ATOM 703 O O . TYR A 1 89 ? -8.496 -12.604 -4.777 1.00 50.12 89 TYR A O 1
ATOM 711 N N . TRP A 1 90 ? -6.378 -12.940 -5.217 1.00 43.22 90 TRP A N 1
ATOM 712 C CA . TRP A 1 90 ? -6.417 -14.304 -4.661 1.00 43.22 90 TRP A CA 1
ATOM 713 C C . TRP A 1 90 ? -6.552 -14.388 -3.127 1.00 43.22 90 TRP A C 1
ATOM 715 O O . TRP A 1 90 ? -6.464 -15.479 -2.572 1.00 43.22 90 TRP A O 1
ATOM 725 N N . SER A 1 91 ? -6.817 -13.290 -2.412 1.00 43.56 91 SER A N 1
ATOM 726 C CA . SER A 1 91 ? -7.000 -13.314 -0.950 1.00 43.56 91 SER A CA 1
ATOM 727 C C . SER A 1 91 ? -8.407 -12.954 -0.459 1.00 43.56 91 SER A C 1
ATOM 729 O O . SER A 1 91 ? -8.702 -13.165 0.717 1.00 43.56 91 SER A O 1
ATOM 731 N N . SER A 1 92 ? -9.330 -12.513 -1.325 1.00 42.50 92 SER A N 1
ATOM 732 C CA . SER A 1 92 ? -10.684 -12.099 -0.902 1.00 42.50 92 SER A CA 1
ATOM 733 C C . SER A 1 92 ? -11.552 -13.246 -0.360 1.00 42.50 92 SER A C 1
ATOM 735 O O . SER A 1 92 ? -12.605 -12.996 0.216 1.00 42.50 92 SER A O 1
ATOM 737 N N . ARG A 1 93 ? -11.128 -14.506 -0.532 1.00 44.94 93 ARG A N 1
ATOM 738 C CA . ARG A 1 93 ? -11.862 -15.707 -0.091 1.00 44.94 93 ARG A CA 1
ATOM 739 C C . ARG A 1 93 ? -11.355 -16.301 1.237 1.00 44.94 93 ARG A C 1
ATOM 741 O O . ARG A 1 93 ? -11.828 -17.354 1.639 1.00 44.94 93 ARG A O 1
ATOM 748 N N . LEU A 1 94 ? -10.409 -15.645 1.918 1.00 41.56 94 LEU A N 1
ATOM 749 C CA . LEU A 1 94 ? -9.857 -16.101 3.209 1.00 41.56 94 LEU A CA 1
ATOM 750 C C . LEU A 1 94 ? -10.331 -15.285 4.426 1.00 41.56 94 LEU A C 1
ATOM 752 O O . LEU A 1 94 ? -9.908 -15.564 5.541 1.00 41.56 94 LEU A O 1
ATOM 756 N N . LEU A 1 95 ? -11.212 -14.298 4.234 1.00 41.00 95 LEU A N 1
ATOM 757 C CA . LEU A 1 95 ? -11.759 -13.453 5.310 1.00 41.00 95 LEU A CA 1
ATOM 758 C C . LEU A 1 95 ? -13.274 -13.638 5.527 1.00 41.00 95 LEU A C 1
ATOM 760 O O . LEU A 1 95 ? -13.881 -12.857 6.252 1.00 41.00 95 LEU A O 1
ATOM 764 N N . SER A 1 96 ? -13.886 -14.661 4.916 1.00 36.16 96 SER A N 1
ATOM 765 C CA . SER A 1 96 ? -15.308 -15.005 5.091 1.00 36.16 96 SER A CA 1
ATOM 766 C C . SER A 1 96 ? -15.548 -16.249 5.960 1.00 36.16 96 SER A C 1
ATOM 768 O O . SER A 1 96 ? -16.593 -16.881 5.813 1.00 36.16 96 SER A O 1
ATOM 770 N N . HIS A 1 97 ? -14.597 -16.628 6.816 1.00 35.41 97 HIS A N 1
ATOM 771 C CA . HIS A 1 97 ? -14.761 -17.717 7.782 1.00 35.41 97 HIS A CA 1
ATOM 772 C C . HIS A 1 97 ? -14.373 -17.272 9.187 1.00 35.41 97 HIS A C 1
ATOM 774 O O . HIS A 1 97 ? -13.312 -16.622 9.319 1.00 35.41 97 HIS A O 1
#

Radius of gyration: 19.04 Å; chains: 1; bounding box: 46×28×57 Å

pLDDT: mean 73.45, std 14.71, range [35.41, 89.88]

Foldseek 3Di:
DDPVVVVVVVVVVVVVVVVCCCVQPVVQVVVQVVVLVVQCVVVVHDPVCCQPDPNVVVSQVSLQVPAPVDWDDDPDRDITRRDPRPDDPPCPVPPPD

Sequence (97 aa):
MDSSYTKITAWIFFIALCFVVFDAFVRPYAAAYGETKRILKEANIPIEKKASGDYRQRSIAVLAAQCKNGLNRESSYELHCVIDSPLPYWSSRLLSH